Protein AF-A0A179IJ44-F1 (afdb_monomer_lite)

InterPro domains:
  IPR000175 Sodium:neurotransmitter symporter [PF00209] (23-119)
  IPR000175 Sodium:neurotransmitter symporter [PR00176] (31-52)
  IPR000175 Sodium:neurotransmitter symporter [PR00176] (60-79)
  IPR000175 Sodium:neurotransmitter symporter [PR00176] (104-119)
  IPR000175 Sodium:neurotransmitter symporter [PS50267] (22-119)
  IPR000175 Sodium:neurotransmitter symporter [PTHR11616] (14-119)
  IPR037272 Sodium:neurotransmitter symporter superfamily [SSF161070] (23-119)

Radius of gyration: 19.81 Å; chains: 1; bounding box: 39×30×63 Å

Structure (mmCIF, N/CA/C/O backbone):
data_AF-A0A179IJ44-F1
#
_entry.id   AF-A0A179IJ44-F1
#
loop_
_atom_site.group_PDB
_atom_site.id
_atom_site.type_symbol
_atom_site.label_atom_id
_atom_site.label_alt_id
_atom_site.label_comp_id
_atom_site.label_asym_id
_atom_site.label_entity_id
_atom_site.label_seq_id
_atom_site.pdbx_PDB_ins_code
_atom_site.Cartn_x
_atom_site.Cartn_y
_atom_site.Cartn_z
_atom_site.occupancy
_atom_site.B_iso_or_equiv
_atom_site.auth_seq_id
_atom_site.auth_comp_id
_atom_site.auth_asym_id
_atom_site.auth_atom_id
_atom_site.pdbx_PDB_model_num
ATOM 1 N N . MET A 1 1 ? 7.617 9.629 42.522 1.00 53.81 1 MET A N 1
ATOM 2 C CA . MET A 1 1 ? 8.488 9.524 41.324 1.00 53.81 1 MET A CA 1
ATOM 3 C C . MET A 1 1 ? 7.747 9.107 40.045 1.00 53.81 1 MET A C 1
ATOM 5 O O . MET A 1 1 ? 8.190 9.444 38.958 1.00 53.81 1 MET A O 1
ATOM 9 N N . THR A 1 2 ? 6.586 8.452 40.138 1.00 71.25 2 THR A N 1
ATOM 10 C CA . THR A 1 2 ? 5.772 8.002 38.990 1.00 71.25 2 THR A CA 1
ATOM 11 C C . THR A 1 2 ? 5.013 9.115 38.249 1.00 71.25 2 THR A C 1
ATOM 13 O O . THR A 1 2 ? 4.743 8.972 37.063 1.00 71.25 2 THR A O 1
ATOM 16 N N . SER A 1 3 ? 4.699 10.243 38.902 1.00 72.25 3 SER A N 1
ATOM 17 C CA . SER A 1 3 ? 3.924 11.350 38.302 1.00 72.25 3 SER A CA 1
ATOM 18 C C . SER A 1 3 ? 4.662 12.085 37.169 1.00 72.25 3 SER A C 1
ATOM 20 O O . SER A 1 3 ? 4.082 12.330 36.114 1.00 72.25 3 SER A O 1
ATOM 22 N N . PHE A 1 4 ? 5.959 12.374 37.340 1.00 82.69 4 PHE A N 1
ATOM 23 C CA . PHE A 1 4 ? 6.755 13.098 36.340 1.00 82.69 4 PHE A CA 1
ATOM 24 C C . PHE A 1 4 ? 6.973 12.272 35.066 1.00 82.69 4 PHE A C 1
ATOM 26 O O . PHE A 1 4 ? 6.750 12.769 33.967 1.00 82.69 4 PHE A O 1
ATOM 33 N N . LEU A 1 5 ? 7.302 10.984 35.216 1.00 83.69 5 LEU A N 1
ATOM 34 C CA . LEU A 1 5 ? 7.428 10.049 34.093 1.00 83.69 5 LEU A CA 1
ATOM 35 C C . LEU A 1 5 ? 6.108 9.889 33.333 1.00 83.69 5 LEU A C 1
ATOM 37 O O . LEU A 1 5 ? 6.092 9.921 32.108 1.00 83.69 5 LEU A O 1
ATOM 41 N N . LYS A 1 6 ? 4.982 9.793 34.049 1.00 79.44 6 LYS A N 1
ATOM 42 C CA . LYS A 1 6 ? 3.655 9.684 33.429 1.00 79.44 6 LYS A CA 1
ATOM 43 C C . LYS A 1 6 ? 3.253 10.969 32.692 1.00 79.44 6 LYS A C 1
ATOM 45 O O . LYS A 1 6 ? 2.593 10.897 31.659 1.00 79.44 6 LYS A O 1
ATOM 50 N N . LYS A 1 7 ? 3.675 12.134 33.198 1.00 81.62 7 LYS A N 1
ATOM 51 C CA . LYS A 1 7 ? 3.468 13.440 32.558 1.00 81.62 7 LYS A CA 1
ATOM 52 C C . LYS A 1 7 ? 4.339 13.611 31.309 1.00 81.62 7 LYS A C 1
ATOM 54 O O . LYS A 1 7 ? 3.823 14.055 30.293 1.00 81.62 7 LYS A O 1
ATOM 59 N N . ALA A 1 8 ? 5.608 13.205 31.364 1.00 86.06 8 ALA A N 1
ATOM 60 C CA . ALA A 1 8 ? 6.503 13.192 30.206 1.00 86.06 8 ALA A CA 1
ATOM 61 C C . ALA A 1 8 ? 6.014 12.221 29.116 1.00 86.06 8 ALA A C 1
ATOM 63 O O . ALA A 1 8 ? 5.996 12.576 27.943 1.00 86.06 8 ALA A O 1
ATOM 64 N N . TYR A 1 9 ? 5.534 11.037 29.510 1.00 81.50 9 TYR A N 1
ATOM 65 C CA . TYR A 1 9 ? 4.947 10.052 28.600 1.00 81.50 9 TYR A CA 1
ATOM 66 C C . TYR A 1 9 ? 3.709 10.600 27.880 1.00 81.50 9 TYR A C 1
ATOM 68 O O . TYR A 1 9 ? 3.677 10.625 26.658 1.00 81.50 9 TYR A O 1
ATOM 76 N N . ARG A 1 10 ? 2.729 11.139 28.619 1.00 79.44 10 ARG A N 1
ATOM 77 C CA . ARG A 1 10 ? 1.516 11.738 28.026 1.00 79.44 10 ARG A CA 1
ATOM 78 C C . ARG A 1 10 ? 1.785 12.977 27.176 1.00 79.44 10 ARG A C 1
ATOM 80 O O . ARG A 1 10 ? 0.991 13.289 26.300 1.00 79.44 10 ARG A O 1
ATOM 87 N N . PHE A 1 11 ? 2.872 13.695 27.447 1.00 83.19 11 PHE A N 1
ATOM 88 C CA . PHE A 1 11 ? 3.293 14.819 26.617 1.00 83.19 11 PHE A CA 1
ATOM 89 C C . PHE A 1 11 ? 3.863 14.349 25.270 1.00 83.19 11 PHE A C 1
ATOM 91 O O . PHE A 1 11 ? 3.602 14.978 24.250 1.00 83.19 11 PHE A O 1
ATOM 98 N N . LEU A 1 12 ? 4.609 13.239 25.258 1.00 83.31 12 LEU A N 1
ATOM 99 C CA . LEU A 1 12 ? 5.171 12.654 24.038 1.00 83.31 12 LEU A CA 1
ATOM 100 C C . LEU A 1 12 ? 4.126 11.879 23.217 1.00 83.31 12 LEU A C 1
ATOM 102 O O . LEU A 1 12 ? 4.169 11.906 21.991 1.00 83.31 12 LEU A O 1
ATOM 106 N N . SER A 1 13 ? 3.195 11.195 23.886 1.00 80.81 13 SER A N 1
ATOM 107 C CA . SER A 1 13 ? 2.108 10.434 23.265 1.00 80.81 13 SER A CA 1
ATOM 108 C C . SER A 1 13 ? 0.749 10.964 23.739 1.00 80.81 13 SER A C 1
ATOM 110 O O . SER A 1 13 ? 0.143 10.364 24.636 1.00 80.81 13 SER A O 1
ATOM 112 N N . PRO A 1 14 ? 0.280 12.105 23.200 1.00 80.69 14 PRO A N 1
ATOM 113 C CA . PRO A 1 14 ? -1.082 12.555 23.448 1.00 80.69 14 PRO A CA 1
ATOM 114 C C . PRO A 1 14 ? -2.067 11.489 22.956 1.00 80.69 14 PRO A C 1
ATOM 116 O O . PRO A 1 14 ? -1.863 10.886 21.901 1.00 80.69 14 PRO A O 1
ATOM 119 N N . ASP A 1 15 ? -3.116 11.244 23.740 1.00 82.75 15 ASP A N 1
ATOM 120 C CA . ASP A 1 15 ? -4.163 10.296 23.366 1.00 82.75 15 ASP A CA 1
ATOM 121 C C . ASP A 1 15 ? -4.830 10.762 22.060 1.00 82.75 15 ASP A C 1
ATOM 123 O O . ASP A 1 15 ? -5.100 11.954 21.882 1.00 82.75 15 ASP A O 1
ATOM 127 N N . ALA A 1 16 ? -5.073 9.831 21.135 1.00 85.06 16 ALA A N 1
ATOM 128 C CA . ALA A 1 16 ? -5.747 10.151 19.884 1.00 85.06 16 ALA A CA 1
ATOM 129 C C . ALA A 1 16 ? -7.182 10.627 20.156 1.00 85.06 16 ALA A C 1
ATOM 131 O O . ALA A 1 16 ? -7.873 10.109 21.038 1.00 85.06 16 ALA A O 1
ATOM 132 N N . GLU A 1 17 ? -7.638 11.611 19.380 1.00 87.62 17 GLU A N 1
ATOM 133 C CA . GLU A 1 17 ? -9.040 12.015 19.397 1.00 87.62 17 GLU A CA 1
ATOM 134 C C . GLU A 1 17 ? -9.895 10.836 18.913 1.00 87.62 17 GLU A C 1
ATOM 136 O O . GLU A 1 17 ? -9.582 10.212 17.895 1.00 87.62 17 GLU A O 1
ATOM 141 N N . LYS A 1 18 ? -10.953 10.512 19.658 1.00 88.81 18 LYS A N 1
ATOM 142 C CA . LYS A 1 18 ? -11.852 9.401 19.335 1.00 88.81 18 LYS A CA 1
ATOM 143 C C . LYS A 1 18 ? -13.113 9.916 18.663 1.00 88.81 18 LYS A C 1
ATOM 145 O O . LYS A 1 18 ? -13.662 10.932 19.081 1.00 88.81 18 LYS A O 1
ATOM 150 N N . GLU A 1 19 ? -13.581 9.202 17.649 1.00 86.31 19 GLU A N 1
ATOM 151 C CA . GLU A 1 19 ? -14.891 9.448 17.048 1.00 86.31 19 GLU A CA 1
ATOM 152 C C . GLU A 1 19 ? -16.030 8.859 17.900 1.00 86.31 19 GLU A C 1
ATOM 154 O O . GLU A 1 19 ? -15.793 8.130 18.865 1.00 86.31 19 GLU A O 1
ATOM 159 N N . GLU A 1 20 ? -17.282 9.180 17.552 1.00 86.75 20 GLU A N 1
ATOM 160 C CA . GLU A 1 20 ? -18.485 8.725 18.274 1.00 86.75 20 GLU A CA 1
ATOM 161 C C . GLU A 1 20 ? -18.608 7.193 18.339 1.00 86.75 20 GLU A C 1
ATOM 163 O O . GLU A 1 20 ? -19.158 6.649 19.294 1.00 86.75 20 GLU A O 1
ATOM 168 N N . ASP A 1 21 ? -18.046 6.488 17.354 1.00 86.56 21 ASP A N 1
ATOM 169 C CA . ASP A 1 21 ? -17.970 5.023 17.305 1.00 86.56 21 ASP A CA 1
ATOM 170 C C . ASP A 1 21 ? -16.805 4.439 18.134 1.00 86.56 21 ASP A C 1
ATOM 172 O O . ASP A 1 21 ? -16.579 3.226 18.131 1.00 86.56 21 ASP A O 1
ATOM 176 N N . GLY A 1 22 ? -16.060 5.289 18.850 1.00 87.62 22 GLY A N 1
ATOM 177 C CA . GLY A 1 22 ? -14.949 4.921 19.725 1.00 87.62 22 GLY A CA 1
ATOM 178 C C . GLY A 1 22 ? -13.615 4.679 19.017 1.00 87.62 22 GLY A C 1
ATOM 179 O O . GLY A 1 22 ? -12.657 4.275 19.683 1.00 87.62 22 GLY A O 1
ATOM 180 N N . ARG A 1 23 ? -13.526 4.903 17.698 1.00 87.38 23 ARG A N 1
ATOM 181 C CA . ARG A 1 23 ? -12.297 4.703 16.913 1.00 87.38 23 ARG A CA 1
ATOM 182 C C . ARG A 1 23 ? -11.370 5.907 16.991 1.00 87.38 23 ARG A C 1
ATOM 184 O O . ARG A 1 23 ? -11.825 7.046 16.992 1.00 87.38 23 ARG A O 1
ATOM 191 N N . ASP A 1 24 ? -10.071 5.639 16.962 1.00 91.31 24 ASP A N 1
ATOM 192 C CA . ASP A 1 24 ? -9.057 6.687 16.891 1.00 91.31 24 ASP A CA 1
ATOM 193 C C . ASP A 1 24 ? -9.089 7.384 15.523 1.00 91.31 24 ASP A C 1
ATOM 195 O O . ASP A 1 24 ? -9.201 6.744 14.469 1.00 91.31 24 ASP A O 1
ATOM 199 N N . LYS A 1 25 ? -8.965 8.711 15.543 1.00 90.50 25 LYS A N 1
ATOM 200 C CA . LYS A 1 25 ? -8.979 9.572 14.363 1.00 90.50 25 LYS A CA 1
ATOM 201 C C . LYS A 1 25 ? -7.577 10.060 14.023 1.00 90.50 25 LYS A C 1
ATOM 203 O O . LYS A 1 25 ? -6.762 10.365 14.893 1.00 90.50 25 LYS A O 1
ATOM 208 N N . TRP A 1 26 ? -7.308 10.202 12.728 1.00 91.06 26 TRP A N 1
ATOM 209 C CA . TRP A 1 26 ? -6.090 10.864 12.272 1.00 91.06 26 TRP A CA 1
ATOM 210 C C . TRP A 1 26 ? -6.107 12.354 12.649 1.00 91.06 26 TRP A C 1
ATOM 212 O O . TRP A 1 26 ? -7.097 13.034 12.368 1.00 91.06 26 TRP A O 1
ATOM 222 N N . PRO A 1 27 ? -5.005 12.906 13.190 1.00 90.31 27 PRO A N 1
ATOM 223 C CA . PRO A 1 27 ? -4.952 14.306 13.621 1.00 90.31 27 PRO A CA 1
ATOM 224 C C . PRO A 1 27 ? -5.078 15.294 12.451 1.00 90.31 27 PRO A C 1
ATOM 226 O O . PRO A 1 27 ? -5.491 16.434 12.635 1.00 90.31 27 PRO A O 1
ATOM 229 N N . SER A 1 28 ? -4.722 14.880 11.230 1.00 93.06 28 SER A N 1
ATOM 230 C CA . SER A 1 28 ? -4.970 15.647 10.008 1.00 93.06 28 SER A CA 1
ATOM 231 C C . SER A 1 28 ? -4.918 14.760 8.762 1.00 93.06 28 SER A C 1
ATOM 233 O O . SER A 1 28 ? -4.365 13.658 8.780 1.00 93.06 28 SER A O 1
ATOM 235 N N . ARG A 1 29 ? -5.432 15.275 7.636 1.00 92.12 29 ARG A N 1
ATOM 236 C CA . ARG A 1 29 ? -5.283 14.627 6.319 1.00 92.12 29 ARG A CA 1
ATOM 237 C C . ARG A 1 29 ? -3.815 14.473 5.923 1.00 92.12 29 ARG A C 1
ATOM 239 O O . ARG A 1 29 ? -3.436 13.442 5.383 1.00 92.12 29 ARG A O 1
ATOM 246 N N . ALA A 1 30 ? -2.991 15.479 6.217 1.00 95.06 30 ALA A N 1
ATOM 247 C CA . ALA A 1 30 ? -1.561 15.433 5.932 1.00 95.06 30 ALA A CA 1
ATOM 248 C C . ALA A 1 30 ? -0.865 14.323 6.732 1.00 95.06 30 ALA A C 1
ATOM 250 O O . ALA A 1 30 ? -0.060 13.590 6.169 1.00 95.06 30 ALA A O 1
ATOM 251 N N . ALA A 1 31 ? -1.223 14.145 8.009 1.00 94.06 31 ALA A N 1
ATOM 252 C CA . ALA A 1 31 ? -0.688 13.061 8.833 1.00 94.06 31 ALA A CA 1
ATOM 253 C C . ALA A 1 31 ? -1.033 11.679 8.255 1.00 94.06 31 ALA A C 1
ATOM 255 O O . ALA A 1 31 ? -0.156 10.824 8.164 1.00 94.06 31 ALA A O 1
ATOM 256 N N . PHE A 1 32 ? -2.275 11.488 7.798 1.00 93.00 32 PHE A N 1
ATOM 257 C CA . PHE A 1 32 ? -2.683 10.259 7.115 1.00 93.00 32 PHE A CA 1
ATOM 258 C C . PHE A 1 32 ? -1.872 10.012 5.833 1.00 93.00 32 PHE A C 1
ATOM 260 O O . PHE A 1 32 ? -1.333 8.924 5.648 1.00 93.00 32 PHE A O 1
ATOM 267 N N . VAL A 1 33 ? -1.745 11.023 4.965 1.00 94.38 33 VAL A N 1
ATOM 268 C CA . VAL A 1 33 ? -1.006 10.895 3.698 1.00 94.38 33 VAL A CA 1
ATOM 269 C C . VAL A 1 33 ? 0.469 10.587 3.948 1.00 94.38 33 VAL A C 1
ATOM 271 O O . VAL A 1 33 ? 1.014 9.693 3.311 1.00 94.38 33 VAL A O 1
ATOM 274 N N . LEU A 1 34 ? 1.108 11.268 4.902 1.00 94.75 34 LEU A N 1
ATOM 275 C CA . LEU A 1 34 ? 2.507 11.017 5.253 1.00 94.75 34 LEU A CA 1
ATOM 276 C C . LEU A 1 34 ? 2.715 9.604 5.812 1.00 94.75 34 LEU A C 1
ATOM 278 O O . LEU A 1 34 ? 3.670 8.936 5.420 1.00 94.75 34 LEU A O 1
ATOM 282 N N . ALA A 1 35 ? 1.811 9.123 6.671 1.00 94.12 35 ALA A N 1
ATOM 283 C CA . ALA A 1 35 ? 1.857 7.750 7.171 1.00 94.12 35 ALA A CA 1
ATOM 284 C C . ALA A 1 35 ? 1.700 6.725 6.033 1.00 94.12 35 ALA A C 1
ATOM 286 O O . ALA A 1 35 ? 2.466 5.765 5.955 1.00 94.12 35 ALA A O 1
ATOM 287 N N . ALA A 1 36 ? 0.763 6.959 5.108 1.00 93.50 36 ALA A N 1
ATOM 288 C CA . ALA A 1 36 ? 0.555 6.102 3.943 1.00 93.50 36 ALA A CA 1
ATOM 289 C C . ALA A 1 36 ? 1.773 6.094 3.000 1.00 93.50 36 ALA A C 1
ATOM 291 O O . ALA A 1 36 ? 2.199 5.031 2.553 1.00 93.50 36 ALA A O 1
ATOM 292 N N . MET A 1 37 ? 2.383 7.257 2.744 1.00 93.62 37 MET A N 1
ATOM 293 C CA . MET A 1 37 ? 3.623 7.363 1.967 1.00 93.62 37 MET A CA 1
ATOM 294 C C . MET A 1 37 ? 4.771 6.599 2.631 1.00 93.62 37 MET A C 1
ATOM 296 O O . MET A 1 37 ? 5.505 5.894 1.943 1.00 93.62 37 MET A O 1
ATOM 300 N N . GLY A 1 38 ? 4.898 6.694 3.958 1.00 93.19 38 GLY A N 1
ATOM 301 C CA . GLY A 1 38 ? 5.884 5.932 4.725 1.00 93.19 38 GLY A CA 1
ATOM 302 C C . GLY A 1 38 ? 5.705 4.420 4.582 1.00 93.19 38 GLY A C 1
ATOM 303 O O . GLY A 1 38 ? 6.693 3.707 4.458 1.00 93.19 38 GLY A O 1
ATOM 304 N N . GLY A 1 39 ? 4.460 3.936 4.523 1.00 90.31 39 GLY A N 1
ATOM 305 C CA . GLY A 1 39 ? 4.163 2.525 4.255 1.00 90.31 39 GLY A CA 1
ATOM 306 C C . GLY A 1 39 ? 4.417 2.089 2.805 1.00 90.31 39 GLY A C 1
ATOM 307 O O . GLY A 1 39 ? 4.727 0.926 2.563 1.00 90.31 39 GLY A O 1
ATOM 308 N N . ALA A 1 40 ? 4.305 3.004 1.837 1.00 91.19 40 ALA A N 1
ATOM 309 C CA . ALA A 1 40 ? 4.507 2.711 0.415 1.00 91.19 40 ALA A CA 1
ATOM 310 C C . ALA A 1 40 ? 5.985 2.755 -0.022 1.00 91.19 40 ALA A C 1
ATOM 312 O O . ALA A 1 40 ? 6.360 2.137 -1.022 1.00 91.19 40 ALA A O 1
ATOM 313 N N . ILE A 1 41 ? 6.835 3.497 0.693 1.00 90.75 41 ILE A N 1
ATOM 314 C CA . 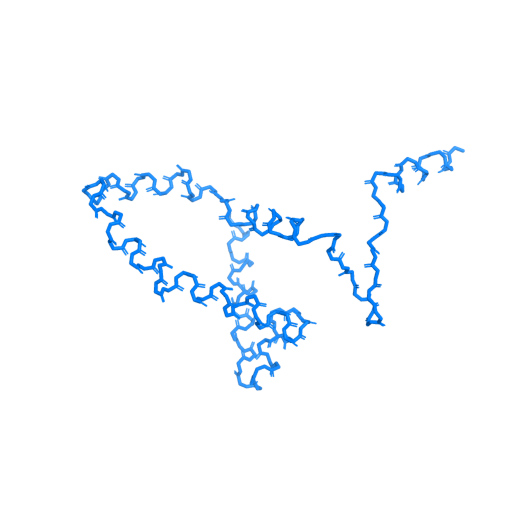ILE A 1 41 ? 8.270 3.591 0.408 1.00 90.75 41 ILE A CA 1
ATOM 315 C C . ILE A 1 41 ? 8.998 2.469 1.150 1.00 90.75 41 ILE A C 1
ATOM 317 O O . ILE A 1 41 ? 9.101 2.480 2.371 1.00 90.75 41 ILE A O 1
ATOM 321 N N . GLY A 1 42 ? 9.552 1.518 0.400 1.00 88.69 42 GLY A N 1
ATOM 322 C CA . GLY A 1 42 ? 10.316 0.404 0.961 1.00 88.69 42 GLY A CA 1
ATOM 323 C C . GLY A 1 42 ? 11.615 0.119 0.214 1.00 88.69 42 GLY A C 1
ATOM 324 O O . GLY A 1 42 ? 11.934 0.748 -0.798 1.00 88.69 42 GLY A O 1
ATOM 325 N N . LEU A 1 43 ? 12.342 -0.898 0.685 1.00 89.06 43 LEU A N 1
ATOM 326 C CA . LEU A 1 43 ? 13.625 -1.337 0.119 1.00 89.06 43 LEU A CA 1
ATOM 327 C C . LEU A 1 43 ? 13.541 -1.647 -1.387 1.00 89.06 43 LEU A C 1
ATOM 329 O O . LEU A 1 43 ? 14.492 -1.408 -2.132 1.00 89.06 43 LEU A O 1
ATOM 333 N N . GLY A 1 44 ? 12.382 -2.120 -1.856 1.00 86.94 44 GLY A N 1
ATOM 334 C CA . GLY A 1 44 ? 12.124 -2.378 -3.273 1.00 86.94 44 GLY A CA 1
ATOM 335 C C . GLY A 1 44 ? 12.324 -1.148 -4.167 1.00 86.94 44 GLY A C 1
ATOM 336 O O . GLY A 1 44 ? 12.893 -1.281 -5.251 1.00 86.94 44 GLY A O 1
ATOM 337 N N . ASN A 1 45 ? 11.955 0.047 -3.696 1.00 90.25 45 ASN A N 1
ATOM 338 C CA . ASN A 1 45 ? 12.114 1.288 -4.463 1.00 90.25 45 ASN A CA 1
ATOM 339 C C . ASN A 1 45 ? 13.589 1.695 -4.592 1.00 90.25 45 ASN A C 1
ATOM 341 O O . ASN A 1 45 ? 13.957 2.363 -5.551 1.00 90.25 45 ASN A O 1
ATOM 345 N N . MET A 1 46 ? 14.439 1.273 -3.653 1.00 89.31 46 MET A N 1
ATOM 346 C CA . MET A 1 46 ? 15.869 1.586 -3.664 1.00 89.31 46 MET A CA 1
ATOM 347 C C . MET A 1 46 ? 16.704 0.527 -4.389 1.00 89.31 46 MET A C 1
ATOM 349 O O . MET A 1 46 ? 17.625 0.880 -5.115 1.00 89.31 46 MET A O 1
ATOM 353 N N . LEU A 1 47 ? 16.403 -0.763 -4.205 1.00 89.00 47 LEU A N 1
ATOM 354 C CA . LEU A 1 47 ? 17.243 -1.854 -4.719 1.00 89.00 47 LEU A CA 1
ATOM 355 C C . LEU A 1 47 ? 16.698 -2.484 -6.005 1.00 89.00 47 LEU A C 1
ATOM 357 O O . LEU A 1 47 ? 17.434 -2.717 -6.967 1.00 89.00 47 LEU A O 1
ATOM 361 N N . ARG A 1 48 ? 15.394 -2.773 -6.042 1.00 91.06 48 ARG A N 1
ATOM 362 C CA . ARG A 1 48 ? 14.777 -3.487 -7.168 1.00 91.06 48 ARG A CA 1
ATOM 363 C C . ARG A 1 48 ? 14.437 -2.544 -8.313 1.00 91.06 48 ARG A C 1
ATOM 365 O O . ARG A 1 48 ? 14.645 -2.888 -9.469 1.00 91.06 48 ARG A O 1
ATOM 372 N N . TYR A 1 49 ? 13.924 -1.358 -8.008 1.00 92.12 49 TYR A N 1
ATOM 373 C CA . TYR A 1 49 ? 13.496 -0.424 -9.043 1.00 92.12 49 TYR A CA 1
ATOM 374 C C . TYR A 1 49 ? 14.646 -0.002 -9.981 1.00 92.12 49 TYR A C 1
ATOM 376 O O . TYR A 1 49 ? 14.486 -0.165 -11.192 1.00 92.12 49 TYR A O 1
ATOM 384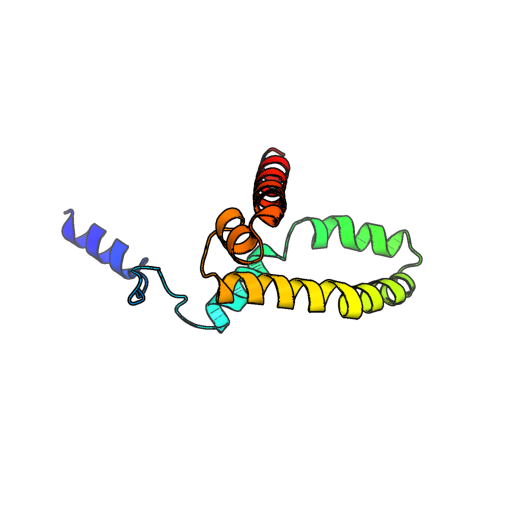 N N . PRO A 1 50 ? 15.833 0.426 -9.494 1.00 92.88 50 PRO A N 1
ATOM 385 C CA . PRO A 1 50 ? 16.916 0.829 -10.395 1.00 92.88 50 PRO A CA 1
ATOM 386 C C . PRO A 1 50 ? 17.444 -0.320 -11.257 1.00 92.88 50 PRO A C 1
ATOM 388 O O . PRO A 1 50 ? 17.751 -0.115 -12.431 1.00 92.88 50 PRO A O 1
ATOM 391 N N . SER A 1 51 ? 17.512 -1.536 -10.703 1.00 92.88 51 SER A N 1
ATOM 392 C CA . SER A 1 51 ? 17.974 -2.713 -11.447 1.00 92.88 51 SER A CA 1
ATOM 393 C C . SER A 1 51 ? 16.999 -3.113 -12.557 1.00 92.88 51 SER A C 1
ATOM 395 O O . SER A 1 51 ? 17.436 -3.410 -13.667 1.00 92.88 51 SER A O 1
ATOM 397 N N . VAL A 1 52 ? 15.685 -3.040 -12.312 1.00 93.75 52 VAL A N 1
ATOM 398 C CA . VAL A 1 52 ? 14.659 -3.280 -13.341 1.00 93.75 52 VAL A CA 1
ATOM 399 C C . VAL A 1 52 ? 14.719 -2.219 -14.439 1.00 93.75 52 VAL A C 1
ATOM 401 O O . VAL A 1 52 ? 14.695 -2.577 -15.614 1.00 93.75 52 VAL A O 1
ATOM 404 N N . VAL A 1 53 ? 14.846 -0.937 -14.085 1.00 94.75 53 VAL A N 1
ATOM 405 C CA . VAL A 1 53 ? 14.986 0.153 -15.066 1.00 94.75 53 VAL A CA 1
ATOM 406 C C . VAL A 1 53 ? 16.217 -0.077 -15.945 1.00 94.75 53 VAL A C 1
ATOM 408 O O . VAL A 1 53 ? 16.110 -0.055 -17.169 1.00 94.75 53 VAL A O 1
ATOM 411 N N . PHE A 1 54 ? 17.374 -0.367 -15.342 1.00 93.19 54 PHE A N 1
ATOM 412 C CA . PHE A 1 54 ? 18.614 -0.615 -16.080 1.00 93.19 54 PHE A CA 1
ATOM 413 C C . PHE A 1 54 ? 18.501 -1.816 -17.031 1.00 93.19 54 PHE A C 1
ATOM 415 O O . PHE A 1 54 ? 18.906 -1.721 -18.187 1.00 93.19 54 PHE A O 1
ATOM 422 N N . ALA A 1 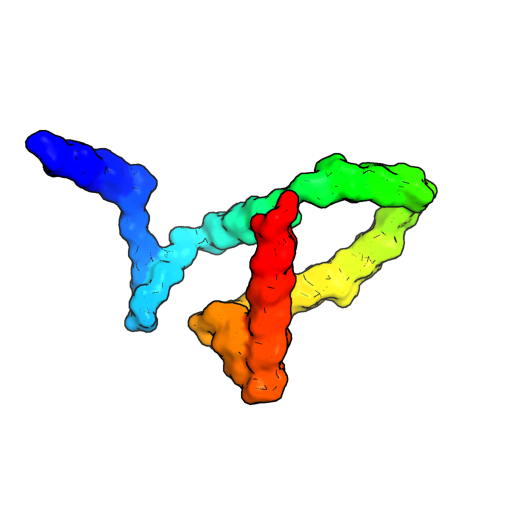55 ? 17.893 -2.917 -16.581 1.00 94.44 55 ALA A N 1
ATOM 423 C CA . ALA A 1 55 ? 17.717 -4.119 -17.394 1.00 94.44 55 ALA A CA 1
ATOM 424 C C . ALA A 1 55 ? 16.710 -3.952 -18.551 1.00 94.44 55 ALA A C 1
ATOM 426 O O . ALA A 1 55 ? 16.746 -4.729 -19.501 1.00 94.44 55 ALA A O 1
ATOM 427 N N . ASN A 1 56 ? 15.818 -2.955 -18.493 1.00 94.12 56 ASN A N 1
ATOM 428 C CA . ASN A 1 56 ? 14.736 -2.758 -19.463 1.00 94.12 56 ASN A CA 1
ATOM 429 C C . ASN A 1 56 ? 14.901 -1.464 -20.279 1.00 94.12 56 ASN A C 1
ATOM 431 O O . ASN A 1 56 ? 13.982 -0.655 -20.377 1.00 94.12 56 ASN A O 1
ATOM 435 N N . ASN A 1 57 ? 16.066 -1.267 -20.899 1.00 93.50 57 ASN A N 1
ATOM 436 C CA . ASN A 1 57 ? 16.353 -0.107 -21.761 1.00 93.50 57 ASN A CA 1
ATOM 437 C C . ASN A 1 57 ? 16.294 1.260 -21.040 1.00 93.50 57 ASN A C 1
ATOM 439 O O . ASN A 1 57 ? 16.065 2.300 -21.665 1.00 93.50 57 ASN A O 1
ATOM 443 N N . GLY A 1 58 ? 16.506 1.283 -19.721 1.00 92.44 58 GLY A N 1
ATOM 444 C CA . GLY A 1 58 ? 16.615 2.509 -18.936 1.00 92.44 58 GLY A CA 1
ATOM 445 C C . GLY A 1 58 ? 15.343 3.354 -18.989 1.00 92.44 58 GLY A C 1
ATOM 446 O O . GLY A 1 58 ? 14.270 2.939 -18.560 1.00 92.44 58 GLY A O 1
ATOM 447 N N . VAL A 1 59 ? 15.462 4.568 -19.528 1.00 91.44 59 VAL A N 1
ATOM 448 C CA . VAL A 1 59 ? 14.379 5.566 -19.537 1.00 91.44 59 VAL A CA 1
ATOM 449 C C . VAL A 1 59 ? 13.147 5.095 -20.326 1.00 91.44 59 VAL A C 1
ATOM 451 O O . VAL A 1 59 ? 12.028 5.475 -19.994 1.00 91.44 59 VAL A O 1
ATOM 454 N N . GLN A 1 60 ? 13.305 4.221 -21.324 1.00 94.62 60 GLN A N 1
ATOM 455 C CA . GLN A 1 60 ? 12.173 3.720 -22.118 1.00 94.62 60 GLN A CA 1
ATOM 456 C C . GLN A 1 60 ? 11.183 2.893 -21.286 1.00 94.62 60 GLN A C 1
ATOM 458 O O . GLN A 1 60 ? 9.982 2.918 -21.558 1.00 94.62 60 GLN A O 1
ATOM 463 N N . TRP A 1 61 ? 11.655 2.229 -20.228 1.00 94.38 61 TRP A N 1
ATOM 464 C CA . TRP A 1 61 ? 10.813 1.481 -19.294 1.00 94.38 61 TRP A CA 1
ATOM 465 C C . TRP A 1 61 ? 9.755 2.356 -18.603 1.00 94.38 61 TRP A C 1
ATOM 467 O O . TRP A 1 61 ? 8.688 1.867 -18.228 1.00 94.38 61 TRP A O 1
ATOM 477 N N . PHE A 1 62 ? 10.001 3.666 -18.482 1.00 94.69 62 PHE A N 1
ATOM 478 C CA . PHE A 1 62 ? 9.039 4.577 -17.866 1.00 94.69 62 PHE A CA 1
ATOM 479 C C . PHE A 1 62 ? 7.739 4.700 -18.663 1.00 94.69 62 PHE A C 1
ATOM 481 O O . PHE A 1 62 ? 6.707 4.976 -18.062 1.00 94.69 62 PHE A O 1
ATOM 488 N N . ILE A 1 63 ? 7.746 4.469 -19.981 1.00 95.56 63 ILE A N 1
ATOM 489 C CA . ILE A 1 63 ? 6.531 4.573 -20.802 1.00 95.56 63 ILE A CA 1
ATOM 490 C C . ILE A 1 63 ? 5.461 3.568 -20.332 1.00 95.56 63 ILE A C 1
ATOM 492 O O . ILE A 1 63 ? 4.398 4.009 -19.885 1.00 95.56 63 ILE A O 1
ATOM 496 N N . PRO A 1 64 ? 5.700 2.239 -20.352 1.00 95.06 64 PRO A N 1
ATOM 497 C CA . PRO A 1 64 ? 4.720 1.283 -19.842 1.00 95.06 64 PRO A CA 1
ATOM 498 C C . PRO A 1 64 ? 4.478 1.429 -18.332 1.00 95.06 64 PRO A C 1
ATOM 500 O O . PRO A 1 64 ? 3.354 1.211 -17.882 1.00 95.06 64 PRO A O 1
ATOM 503 N N . TYR A 1 65 ? 5.484 1.840 -17.549 1.00 94.56 65 TYR A N 1
ATOM 504 C CA . TYR A 1 65 ? 5.327 2.073 -16.110 1.00 94.56 65 TYR A CA 1
ATOM 505 C C . TYR A 1 65 ? 4.327 3.195 -15.799 1.00 94.56 65 TYR A C 1
ATOM 507 O O . TYR A 1 65 ? 3.430 3.005 -14.984 1.00 94.56 65 TYR A O 1
ATOM 515 N N . LEU A 1 66 ? 4.439 4.349 -16.464 1.00 96.31 66 LEU A N 1
ATOM 516 C CA . LEU A 1 66 ? 3.540 5.485 -16.250 1.00 96.31 66 LEU A CA 1
ATOM 517 C C . LEU A 1 66 ? 2.118 5.185 -16.737 1.00 96.31 66 LEU A C 1
ATOM 519 O O . LEU A 1 66 ? 1.155 5.586 -16.085 1.00 96.31 66 LEU A O 1
ATOM 523 N N . ILE A 1 67 ? 1.978 4.427 -17.829 1.00 97.75 67 ILE A N 1
ATOM 524 C CA . ILE A 1 67 ? 0.675 3.930 -18.294 1.00 97.75 67 ILE A CA 1
ATOM 525 C C . ILE A 1 67 ? 0.053 3.026 -17.220 1.00 97.75 67 ILE A C 1
ATOM 527 O O . ILE A 1 67 ? -1.075 3.265 -16.791 1.00 97.75 67 ILE A O 1
ATOM 531 N N . ALA A 1 68 ? 0.788 2.028 -16.725 1.00 97.25 68 ALA A N 1
ATOM 532 C CA . ALA A 1 68 ? 0.299 1.142 -15.670 1.00 97.25 68 ALA A CA 1
ATOM 533 C C . ALA A 1 68 ? -0.019 1.906 -14.371 1.00 97.25 68 ALA A C 1
ATOM 535 O O . ALA A 1 68 ? -1.024 1.629 -13.720 1.00 97.25 68 ALA A O 1
ATOM 536 N N . LEU A 1 69 ? 0.786 2.906 -14.009 1.00 96.56 69 LEU A N 1
ATOM 537 C CA . LEU A 1 69 ? 0.536 3.755 -12.848 1.00 96.56 69 LEU A CA 1
ATOM 538 C C . LEU A 1 69 ? -0.784 4.521 -12.988 1.00 96.56 69 LEU A C 1
ATOM 540 O O . LEU A 1 69 ? -1.578 4.539 -12.050 1.00 96.56 69 LEU A O 1
ATOM 544 N N . PHE A 1 70 ? -1.034 5.125 -14.150 1.00 97.81 70 PHE A N 1
ATOM 545 C CA . PHE A 1 70 ? -2.229 5.932 -14.373 1.00 97.81 70 PHE A CA 1
ATOM 546 C C . PHE A 1 70 ? -3.507 5.092 -14.475 1.00 97.81 70 PHE A C 1
ATOM 548 O O . PHE A 1 70 ? -4.528 5.470 -13.908 1.00 97.81 70 PHE A O 1
ATOM 555 N N . PHE A 1 71 ? -3.460 3.946 -15.161 1.00 97.75 71 PHE A N 1
ATOM 556 C CA . PHE A 1 71 ? -4.649 3.120 -15.404 1.00 97.75 71 PHE A CA 1
ATOM 557 C C . PHE A 1 71 ? -4.906 2.050 -14.342 1.00 97.75 71 PHE A C 1
ATOM 559 O O . PHE A 1 71 ? -6.049 1.627 -14.181 1.00 97.75 71 PHE A O 1
ATOM 566 N N . LEU A 1 72 ? -3.877 1.598 -13.624 1.00 97.00 72 LEU A N 1
ATOM 567 C CA . LEU A 1 72 ? -4.009 0.558 -12.600 1.00 97.00 72 LEU A CA 1
ATOM 568 C C . LEU A 1 72 ? -3.658 1.102 -11.219 1.00 97.00 72 LEU A C 1
ATOM 570 O O . LEU A 1 72 ? -4.489 1.036 -10.320 1.00 97.00 72 LEU A O 1
ATOM 574 N N . GLY A 1 73 ? -2.469 1.683 -11.049 1.00 96.50 73 GLY A N 1
ATOM 575 C CA . GLY A 1 73 ? -1.982 2.122 -9.737 1.00 96.50 73 GLY A CA 1
ATOM 576 C C . GLY A 1 73 ? -2.909 3.128 -9.047 1.00 96.50 73 GLY A C 1
ATOM 577 O O . GLY A 1 73 ? -3.408 2.864 -7.954 1.00 96.50 73 GLY A O 1
ATOM 578 N N . ILE A 1 74 ? -3.174 4.266 -9.697 1.00 96.44 74 ILE A N 1
ATOM 579 C CA . ILE A 1 74 ? -4.009 5.339 -9.139 1.00 96.44 74 ILE A CA 1
ATOM 580 C C . ILE A 1 74 ? -5.458 4.865 -8.911 1.00 96.44 74 ILE A C 1
ATOM 582 O O . ILE A 1 74 ? -5.949 5.036 -7.792 1.00 96.44 74 ILE A O 1
ATOM 586 N N . PRO A 1 75 ? -6.152 4.237 -9.884 1.00 97.88 75 PRO A N 1
ATOM 587 C CA . PRO A 1 75 ? -7.527 3.786 -9.676 1.00 97.88 75 PRO A CA 1
ATOM 588 C C . PRO A 1 75 ? -7.662 2.734 -8.572 1.00 97.88 75 PRO A C 1
ATOM 590 O O . PRO A 1 75 ? -8.589 2.826 -7.769 1.00 97.88 75 PRO A O 1
ATOM 593 N N . ILE A 1 76 ? -6.732 1.774 -8.485 1.00 96.62 76 ILE A N 1
ATOM 594 C CA . ILE A 1 76 ? -6.753 0.745 -7.435 1.00 96.62 76 ILE A CA 1
ATOM 595 C C . ILE A 1 76 ? -6.553 1.381 -6.057 1.00 96.62 76 ILE A C 1
ATOM 597 O O . ILE A 1 76 ? -7.313 1.073 -5.142 1.00 96.62 76 ILE A O 1
ATOM 601 N N . LEU A 1 77 ? -5.602 2.311 -5.916 1.00 95.62 77 LEU A N 1
ATOM 602 C CA . LEU A 1 77 ? -5.356 2.998 -4.645 1.00 95.62 77 LEU A CA 1
ATOM 603 C C . LEU A 1 77 ? -6.578 3.807 -4.186 1.00 95.62 77 LEU A C 1
ATOM 605 O O . LEU A 1 77 ? -6.955 3.758 -3.016 1.00 95.62 77 LEU A O 1
ATOM 609 N N . ILE A 1 78 ? -7.227 4.529 -5.107 1.00 96.38 78 ILE A N 1
ATOM 610 C CA . ILE A 1 78 ? -8.463 5.266 -4.807 1.00 96.38 78 ILE A CA 1
ATOM 611 C C . ILE A 1 78 ? -9.554 4.302 -4.339 1.00 96.38 78 ILE A C 1
ATOM 613 O O . ILE A 1 78 ? -10.251 4.592 -3.365 1.00 96.38 78 ILE A O 1
ATOM 617 N N . LEU A 1 79 ? -9.699 3.158 -5.008 1.00 95.12 79 LEU A N 1
ATOM 618 C CA . LEU A 1 79 ? -10.711 2.157 -4.687 1.00 95.12 79 LEU A CA 1
ATOM 619 C C . LEU A 1 79 ? -10.460 1.536 -3.304 1.00 95.12 79 LEU A C 1
ATOM 621 O O . LEU A 1 79 ? -11.388 1.441 -2.502 1.00 95.12 79 LEU A O 1
ATOM 625 N N . GLU A 1 80 ? -9.211 1.200 -2.983 1.00 93.94 80 GLU A N 1
ATOM 626 C CA . GLU A 1 80 ? -8.816 0.655 -1.681 1.00 93.94 80 GLU A CA 1
ATOM 627 C C . GLU A 1 80 ? -9.083 1.641 -0.536 1.00 93.94 80 GLU A C 1
ATOM 629 O O . GLU A 1 80 ? -9.725 1.287 0.458 1.00 93.94 80 GLU A O 1
ATOM 634 N N . ILE A 1 81 ? -8.676 2.905 -0.700 1.00 93.88 81 ILE A N 1
ATOM 635 C CA . ILE A 1 81 ? -8.948 3.954 0.289 1.00 93.88 81 ILE A CA 1
ATOM 636 C C . ILE A 1 81 ? -10.459 4.161 0.434 1.00 93.88 81 ILE A C 1
ATOM 638 O O . ILE A 1 81 ? -10.956 4.251 1.556 1.00 93.88 81 ILE A O 1
ATOM 642 N N . SER A 1 82 ? -11.205 4.186 -0.674 1.00 95.06 82 SER A N 1
ATOM 643 C CA . SER A 1 82 ? -12.660 4.380 -0.657 1.00 95.06 82 SER A CA 1
ATOM 644 C C . SER A 1 82 ? -13.382 3.259 0.090 1.00 95.06 82 SER A C 1
ATOM 646 O O . SER A 1 82 ? -14.246 3.547 0.913 1.00 95.06 82 SER A O 1
ATOM 648 N N . ILE A 1 83 ? -13.001 1.993 -0.121 1.00 94.69 83 ILE A N 1
ATOM 649 C CA . ILE A 1 83 ? -13.546 0.848 0.629 1.00 94.69 83 ILE A CA 1
ATOM 650 C C . ILE A 1 83 ? -13.228 0.986 2.124 1.00 94.69 83 ILE A C 1
ATOM 652 O O . ILE A 1 83 ? -14.113 0.811 2.964 1.00 94.69 83 ILE A O 1
ATOM 656 N N . GLY A 1 84 ? -11.985 1.337 2.469 1.00 92.94 84 GLY A N 1
ATOM 657 C CA . GLY A 1 84 ? -11.575 1.541 3.859 1.00 92.94 84 GLY A CA 1
ATOM 658 C C . GLY A 1 84 ? -12.373 2.645 4.561 1.00 92.94 84 GLY A C 1
ATOM 659 O O . GLY A 1 84 ? -12.797 2.465 5.702 1.00 92.94 84 GLY A O 1
ATOM 660 N N . GLN A 1 85 ? -12.628 3.759 3.867 1.00 92.06 85 GLN A N 1
ATOM 661 C CA . GLN A 1 85 ? -13.427 4.874 4.384 1.00 92.06 85 GLN A CA 1
ATOM 662 C C . GLN A 1 85 ? -14.926 4.553 4.443 1.00 92.06 85 GLN A C 1
ATOM 664 O O . GLN A 1 85 ? -15.588 4.967 5.390 1.00 92.06 85 GLN A O 1
ATOM 669 N N . ALA A 1 86 ? -15.465 3.808 3.473 1.00 93.38 86 ALA A N 1
ATOM 670 C CA . ALA A 1 86 ? -16.888 3.477 3.412 1.00 93.38 86 ALA A CA 1
ATOM 671 C C . ALA A 1 86 ? -17.309 2.494 4.512 1.00 93.38 86 ALA A C 1
ATOM 673 O O . ALA A 1 86 ? -18.330 2.692 5.164 1.00 93.38 86 ALA A O 1
ATOM 674 N N . TYR A 1 87 ? -16.518 1.442 4.736 1.00 92.88 87 TYR A N 1
ATOM 675 C CA . TYR A 1 87 ? -16.867 0.379 5.684 1.00 92.88 87 TYR A CA 1
ATOM 676 C C . TYR A 1 87 ? -16.202 0.525 7.049 1.00 92.88 87 TYR A C 1
ATOM 678 O O . TYR A 1 87 ? -16.556 -0.215 7.966 1.00 92.88 87 TYR A O 1
ATOM 686 N N . ARG A 1 88 ? -15.235 1.448 7.185 1.00 89.31 88 ARG A N 1
ATOM 687 C CA . ARG A 1 88 ? -14.537 1.781 8.438 1.00 89.31 88 ARG A CA 1
ATOM 688 C C . ARG A 1 88 ? -14.184 0.519 9.228 1.00 89.31 88 ARG A C 1
ATOM 690 O O . ARG A 1 88 ? -14.588 0.354 10.371 1.00 89.31 88 ARG A O 1
ATOM 697 N N . GLY A 1 89 ? -13.454 -0.414 8.626 1.00 89.56 89 GLY A N 1
ATOM 698 C CA . GLY A 1 89 ? -13.158 -1.729 9.207 1.00 89.56 89 GLY A CA 1
ATOM 699 C C . GLY A 1 89 ? -11.764 -2.225 8.836 1.00 89.56 89 GLY A C 1
ATOM 700 O O . GLY A 1 89 ? -11.113 -1.659 7.964 1.00 89.56 89 GLY A O 1
ATOM 701 N N . GLY A 1 90 ? -11.293 -3.285 9.499 1.00 91.25 90 GLY A N 1
ATOM 702 C CA . GLY A 1 90 ? -10.096 -4.002 9.040 1.00 91.25 90 GLY A CA 1
ATOM 703 C C . GLY A 1 90 ? -10.347 -4.694 7.695 1.00 91.25 90 GLY A C 1
ATOM 704 O O . GLY A 1 90 ? -11.502 -4.874 7.312 1.00 91.25 90 GLY A O 1
ATOM 705 N N . ALA A 1 91 ? -9.291 -5.133 7.000 1.00 92.88 91 ALA A N 1
ATOM 706 C CA . ALA A 1 91 ? -9.380 -5.658 5.628 1.00 92.88 91 ALA A CA 1
ATOM 707 C C . ALA A 1 91 ? -10.508 -6.695 5.427 1.00 92.88 91 ALA A C 1
ATOM 709 O O . ALA A 1 91 ? -11.337 -6.549 4.533 1.00 92.88 91 ALA A O 1
ATOM 710 N N . VAL A 1 92 ? -10.613 -7.704 6.300 1.00 95.19 92 VAL A N 1
ATOM 711 C CA . VAL A 1 92 ? -11.663 -8.741 6.209 1.00 95.19 92 VAL A CA 1
ATOM 712 C C . VAL A 1 92 ? -13.069 -8.155 6.338 1.00 95.19 92 VAL A C 1
ATOM 714 O O . VAL A 1 92 ? -13.963 -8.539 5.589 1.00 95.19 92 VAL A O 1
ATOM 717 N N . VAL A 1 93 ? -13.269 -7.232 7.281 1.00 94.44 93 VAL A N 1
ATOM 718 C CA . VAL A 1 93 ? -14.573 -6.607 7.549 1.00 94.44 93 VAL A CA 1
ATOM 719 C C . VAL A 1 93 ? -14.956 -5.668 6.410 1.00 94.44 93 VAL A C 1
ATOM 721 O O . VAL A 1 93 ? -16.087 -5.718 5.940 1.00 94.44 93 VAL A O 1
ATOM 724 N N . ALA A 1 94 ? -14.006 -4.872 5.916 1.00 94.81 94 ALA A N 1
ATOM 725 C CA . ALA A 1 94 ? -14.239 -3.933 4.826 1.00 94.81 94 ALA A CA 1
ATOM 726 C C . ALA A 1 94 ? -14.620 -4.657 3.522 1.00 94.81 94 ALA A C 1
ATOM 728 O O . ALA A 1 94 ? -15.624 -4.323 2.897 1.00 94.81 94 ALA A O 1
ATOM 729 N N . PHE A 1 95 ? -13.894 -5.720 3.155 1.00 94.50 95 PHE A N 1
ATOM 730 C CA . PHE A 1 95 ? -14.245 -6.526 1.982 1.00 94.50 95 PHE A CA 1
ATOM 731 C C . PHE A 1 95 ? -15.520 -7.351 2.176 1.00 94.50 95 PHE A C 1
ATOM 733 O O . PHE A 1 95 ? -16.220 -7.604 1.201 1.00 94.50 95 PHE A O 1
ATOM 740 N N . HIS A 1 96 ? -15.850 -7.772 3.399 1.00 94.56 96 HIS A N 1
ATOM 741 C CA . HIS A 1 96 ? -17.129 -8.427 3.675 1.00 94.56 96 HIS A CA 1
ATOM 742 C C . HIS A 1 96 ? -18.314 -7.459 3.533 1.00 94.56 96 HIS A C 1
ATOM 744 O O . HIS A 1 96 ? -19.348 -7.850 3.000 1.00 94.56 96 HIS A O 1
ATOM 750 N N . GLY A 1 97 ? -18.142 -6.196 3.941 1.00 92.25 97 GLY A N 1
ATOM 751 C CA . GLY A 1 97 ? -19.149 -5.147 3.780 1.00 92.25 97 GLY A CA 1
ATOM 752 C C . GLY A 1 97 ? -19.487 -4.837 2.318 1.00 92.25 97 GLY A C 1
ATOM 753 O O . GLY A 1 97 ? -20.625 -4.476 2.022 1.00 92.25 97 GLY A O 1
ATOM 754 N N . LEU A 1 98 ? -18.535 -5.026 1.395 1.00 91.75 98 LEU A N 1
ATOM 755 C CA . LEU A 1 98 ? -18.777 -4.892 -0.046 1.00 91.75 98 LEU A CA 1
ATOM 756 C C . LEU A 1 98 ? -19.655 -6.023 -0.593 1.00 91.75 98 LEU A C 1
ATOM 758 O O . LEU A 1 98 ? -20.623 -5.783 -1.311 1.00 91.75 98 LEU A O 1
ATOM 762 N N . ASN A 1 99 ? -19.303 -7.266 -0.270 1.00 93.06 99 ASN A N 1
ATOM 763 C CA . ASN A 1 99 ? -20.085 -8.447 -0.602 1.00 93.06 99 ASN A CA 1
ATOM 764 C C . ASN A 1 99 ? -19.721 -9.586 0.360 1.00 93.06 99 ASN A C 1
ATOM 766 O O . ASN A 1 99 ? -18.550 -9.848 0.643 1.00 93.06 99 ASN A O 1
ATOM 770 N N . ASN A 1 100 ? -20.715 -10.357 0.796 1.00 90.31 100 ASN A N 1
ATOM 771 C CA . ASN A 1 100 ? -20.487 -11.507 1.671 1.00 90.31 100 ASN A CA 1
ATOM 772 C C . ASN A 1 100 ? -19.477 -12.516 1.088 1.00 90.31 100 ASN A C 1
ATOM 774 O O . ASN A 1 100 ? -18.743 -13.156 1.844 1.00 90.31 100 ASN A O 1
ATOM 778 N N . ARG A 1 101 ? -19.391 -12.622 -0.246 1.00 93.62 101 ARG A N 1
ATOM 779 C CA . ARG A 1 101 ? -18.456 -13.507 -0.961 1.00 93.62 101 ARG A CA 1
ATOM 780 C C . ARG A 1 101 ? -17.019 -12.977 -1.023 1.00 93.62 101 ARG A C 1
ATOM 782 O O . ARG A 1 101 ? -16.100 -13.770 -1.197 1.00 93.62 101 ARG A O 1
ATOM 789 N N . THR A 1 102 ? -16.789 -11.674 -0.851 1.00 93.56 102 THR A N 1
ATOM 790 C CA . THR A 1 102 ? -15.453 -11.059 -0.988 1.00 93.56 102 THR A CA 1
ATOM 791 C C . THR A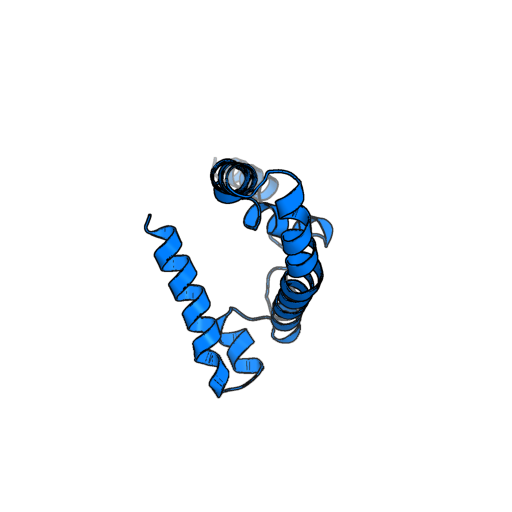 1 102 ? -14.621 -11.094 0.290 1.00 93.56 102 THR A C 1
ATOM 793 O O . THR A 1 102 ? -13.468 -10.671 0.278 1.00 93.56 102 THR A O 1
ATOM 796 N N . LYS A 1 103 ? -15.127 -11.696 1.376 1.00 93.50 103 LYS A N 1
ATOM 797 C CA . LYS A 1 103 ? -14.378 -11.904 2.631 1.00 93.50 103 LYS A CA 1
ATOM 798 C C . LYS A 1 103 ? -13.004 -12.562 2.412 1.00 93.50 103 LYS A C 1
ATOM 800 O O . LYS A 1 103 ? -12.043 -12.214 3.095 1.00 93.50 103 LYS A O 1
ATOM 805 N N . GLY A 1 104 ? -12.907 -13.480 1.445 1.00 95.25 104 GLY A N 1
ATOM 806 C CA . GLY A 1 104 ? -11.655 -14.159 1.095 1.00 95.25 104 GLY A CA 1
ATOM 807 C C . GLY A 1 104 ? -10.554 -13.212 0.607 1.00 95.25 104 GLY A C 1
ATOM 808 O O . GLY A 1 104 ? -9.387 -13.451 0.898 1.00 95.25 104 GLY A O 1
ATOM 809 N N . ILE A 1 105 ? -10.914 -12.101 -0.046 1.00 95.06 105 ILE A N 1
ATOM 810 C CA . ILE A 1 105 ? -9.956 -11.088 -0.514 1.00 95.06 105 ILE A CA 1
ATOM 811 C C . ILE A 1 105 ? -9.287 -10.413 0.685 1.00 95.06 105 ILE A C 1
ATOM 813 O O . ILE A 1 105 ? -8.063 -10.347 0.756 1.00 95.06 105 ILE A O 1
ATOM 817 N N . GLY A 1 106 ? -10.076 -9.991 1.678 1.00 94.19 106 GLY A N 1
ATOM 818 C CA . GLY A 1 106 ? -9.532 -9.378 2.890 1.00 94.19 106 GLY A CA 1
ATOM 819 C C . GLY A 1 106 ? -8.628 -10.324 3.686 1.00 94.19 106 GLY A C 1
ATOM 820 O O . GLY A 1 106 ? -7.629 -9.883 4.248 1.00 94.19 106 GLY A O 1
ATOM 821 N N . LEU A 1 107 ? -8.931 -11.629 3.697 1.00 95.94 107 LEU A N 1
ATOM 822 C CA . LEU A 1 107 ? -8.055 -12.632 4.309 1.00 95.94 107 LEU A CA 1
ATOM 823 C C . LEU A 1 107 ? -6.747 -12.799 3.520 1.00 95.94 107 LEU A C 1
ATOM 825 O O . LEU A 1 107 ? -5.680 -12.864 4.125 1.00 95.94 107 LEU A O 1
ATOM 829 N N . ALA A 1 108 ? -6.814 -12.820 2.186 1.00 96.69 108 ALA A N 1
ATOM 830 C CA . ALA A 1 108 ? -5.638 -12.936 1.326 1.00 96.69 108 ALA A CA 1
ATOM 831 C C . ALA A 1 108 ? -4.655 -11.770 1.524 1.00 96.69 108 ALA A C 1
ATOM 833 O O . ALA A 1 108 ? -3.449 -12.000 1.577 1.00 96.69 108 ALA A O 1
ATOM 834 N N . VAL A 1 109 ? -5.153 -10.542 1.712 1.00 94.31 109 VAL A N 1
ATOM 835 C CA . VAL A 1 109 ? -4.311 -9.365 2.000 1.00 94.31 109 VAL A CA 1
ATOM 836 C C . VAL A 1 109 ? -3.541 -9.535 3.315 1.00 94.31 109 VAL A C 1
ATOM 838 O O . VAL A 1 109 ? -2.338 -9.281 3.357 1.00 94.31 109 VAL A O 1
ATOM 841 N N . ILE A 1 110 ? -4.201 -10.021 4.373 1.00 95.00 110 ILE A N 1
ATOM 842 C CA . ILE A 1 110 ? -3.548 -10.270 5.670 1.00 95.00 110 ILE A CA 1
ATOM 843 C C . ILE A 1 110 ? -2.498 -11.377 5.546 1.00 95.00 110 ILE A C 1
ATOM 845 O O . ILE A 1 110 ? -1.382 -11.221 6.039 1.00 95.00 110 ILE A O 1
ATOM 849 N N . MET A 1 111 ? -2.833 -12.475 4.862 1.00 96.94 111 MET A N 1
ATOM 850 C CA . MET A 1 111 ? -1.899 -13.582 4.642 1.00 96.94 111 MET A CA 1
ATOM 851 C C . MET A 1 111 ? -0.671 -13.140 3.845 1.00 96.94 111 MET A C 1
ATOM 853 O O . MET A 1 111 ? 0.444 -13.505 4.205 1.00 96.94 111 MET A O 1
ATOM 857 N N . ASN A 1 112 ? -0.853 -12.315 2.810 1.00 95.75 112 ASN A N 1
ATOM 858 C CA . ASN A 1 112 ? 0.255 -11.739 2.052 1.00 95.75 112 ASN A CA 1
ATOM 859 C C . ASN A 1 112 ? 1.173 -10.900 2.956 1.00 95.75 112 ASN A C 1
ATOM 861 O O . ASN A 1 112 ? 2.382 -11.111 2.965 1.00 95.75 112 ASN A O 1
ATOM 865 N N . GLY A 1 113 ? 0.603 -10.008 3.775 1.00 93.81 113 GLY A N 1
ATOM 866 C CA . GLY A 1 113 ? 1.377 -9.206 4.727 1.00 93.81 113 GLY A CA 1
ATOM 867 C C . GLY A 1 113 ? 2.154 -10.058 5.735 1.00 93.81 113 GLY A C 1
ATOM 868 O O . GLY A 1 113 ? 3.318 -9.771 6.011 1.00 93.81 113 GLY A O 1
ATOM 869 N N . TYR A 1 114 ? 1.551 -11.140 6.236 1.00 96.12 114 TYR A N 1
ATOM 870 C CA 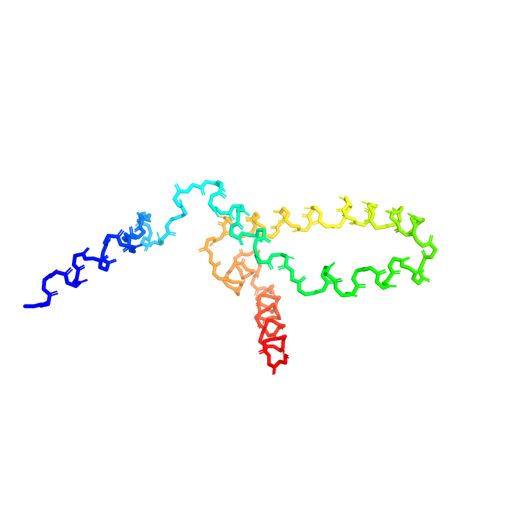. TYR A 1 114 ? 2.224 -12.084 7.131 1.00 96.12 114 TYR A CA 1
ATOM 871 C C . TYR A 1 114 ? 3.410 -12.775 6.450 1.00 96.12 114 TYR A C 1
ATOM 873 O O . TYR A 1 114 ? 4.506 -12.771 7.001 1.00 96.12 114 TYR A O 1
ATOM 881 N N . VAL A 1 115 ? 3.218 -13.309 5.239 1.00 97.06 115 VAL A N 1
ATOM 882 C CA . VAL A 1 115 ? 4.286 -13.982 4.484 1.00 97.06 115 VAL A CA 1
ATOM 883 C C . VAL A 1 115 ? 5.442 -13.023 4.212 1.00 97.06 115 VAL A C 1
ATOM 885 O O . VAL A 1 115 ? 6.585 -13.371 4.489 1.00 97.06 115 VAL A O 1
ATOM 888 N N . VAL A 1 116 ? 5.160 -11.801 3.752 1.00 93.06 116 VAL A N 1
ATOM 889 C CA . VAL A 1 116 ? 6.197 -10.785 3.507 1.00 93.06 116 VAL A CA 1
ATOM 890 C C . VAL A 1 116 ? 6.940 -10.406 4.787 1.00 93.06 116 VAL A C 1
ATOM 892 O O . VAL A 1 116 ? 8.125 -10.133 4.725 1.00 93.06 116 VAL A O 1
ATOM 895 N N . SER A 1 117 ? 6.274 -10.414 5.944 1.00 93.38 117 SER A N 1
ATOM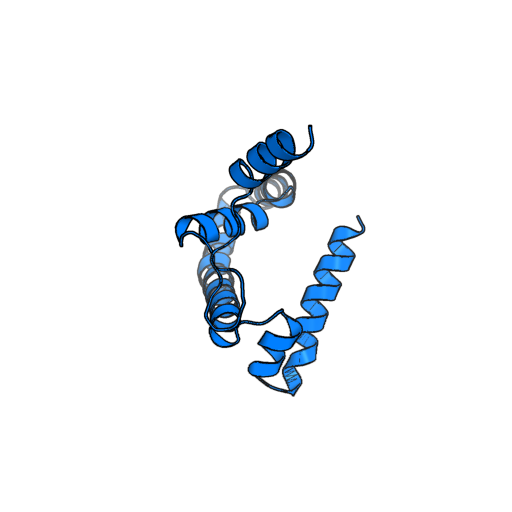 896 C CA . SER A 1 117 ? 6.908 -10.061 7.225 1.00 93.38 117 SER A CA 1
ATOM 897 C C . SER A 1 117 ? 7.789 -11.172 7.806 1.00 93.38 117 SER A C 1
ATOM 899 O O . SER A 1 117 ? 8.483 -10.942 8.793 1.00 93.38 117 SER A O 1
ATOM 901 N N . THR A 1 118 ? 7.718 -12.392 7.263 1.00 95.75 118 THR A N 1
ATOM 902 C CA . THR A 1 118 ? 8.491 -13.537 7.775 1.00 95.75 118 THR A CA 1
ATOM 903 C C . THR A 1 118 ? 9.930 -13.587 7.262 1.00 95.75 118 THR A C 1
ATOM 905 O O . THR A 1 118 ? 10.731 -14.335 7.823 1.00 95.75 118 THR A O 1
ATOM 908 N N . TYR A 1 119 ? 10.262 -12.806 6.231 1.00 89.38 119 TYR A N 1
ATOM 909 C CA . TYR A 1 119 ? 11.596 -12.698 5.639 1.00 89.38 119 TYR A CA 1
ATOM 910 C C . TYR A 1 119 ? 12.005 -11.231 5.473 1.00 89.38 119 TYR A C 1
ATOM 912 O O . TYR A 1 119 ? 13.223 -10.990 5.325 1.00 89.38 119 TYR A O 1
#

Organism: Cordyceps confragosa (NCBI:txid2714763)

Sequence (119 aa):
MTSFLKKAYRFLSPDAEKEEDGRDKWPSRAAFVLAAMGGAIGLGNMLRYPSVVFANNGVQWFIPYLIALFFLGIPILILEISIGQAYRGGAVVAFHGLNNRTKGIGLAVIMNGYVVSTY

pLDDT: mean 91.34, std 6.11, range [53.81, 97.88]

Foldseek 3Di:
DVPVVVVVVCVVPPDADADPVRDGDDPDPVSVVVVVVVVVDDPCVVPVVQVVLVVPVHPVVVVVVVVCCVPPVVVVVVVVVCLCVVQVDQQLSSLCVVDVVRSVVSVVVVVVVVVVVVD

Secondary structure (DSSP, 8-state):
-HHHHHHHHHHHSPPPPBPTTS-B--S-HHHHHHHHHHHH--HHHHHHHHHHHHHTTGGGGHHHHHHHIIIIIHHHHHHHHHHHHHH-S-HHHHHHHH-GGGHHHHHHHHHHHHHHHT-